Protein AF-A0A964GR86-F1 (afdb_monomer_lite)

Sequence (63 aa):
MENLDALVAQALEAVERAEDITTLEQIRVQFLGKKGELTQVMKTLGNLPAEERPKVGALINDA

pLDDT: mean 91.69, std 7.43, range [59.25, 98.25]

Structure (mmCIF, N/CA/C/O backbone):
data_AF-A0A964GR86-F1
#
_entry.id   AF-A0A964GR86-F1
#
loop_
_atom_site.group_PDB
_atom_site.id
_atom_site.type_symbol
_atom_site.label_atom_id
_atom_site.label_alt_id
_atom_site.label_comp_id
_atom_site.label_asym_id
_atom_site.label_entity_id
_atom_site.label_seq_id
_atom_site.pdbx_PDB_ins_code
_atom_site.Cartn_x
_atom_site.Cartn_y
_atom_site.Cartn_z
_atom_site.occupancy
_atom_site.B_iso_or_equiv
_atom_site.auth_seq_id
_atom_site.auth_comp_id
_atom_site.auth_asym_id
_atom_site.auth_atom_id
_atom_site.pdbx_PDB_model_num
ATOM 1 N N . MET A 1 1 ? -14.976 0.865 1.559 1.00 59.25 1 MET A N 1
ATOM 2 C CA . MET A 1 1 ? -14.523 -0.387 0.921 1.00 59.25 1 MET A CA 1
ATOM 3 C C . MET A 1 1 ? -14.389 -0.224 -0.579 1.00 59.25 1 MET A C 1
ATOM 5 O O . MET A 1 1 ? -13.326 -0.554 -1.062 1.00 59.25 1 MET A O 1
ATOM 9 N N . GLU A 1 2 ? -15.343 0.419 -1.270 1.00 59.53 2 GLU A N 1
ATOM 10 C CA . GLU A 1 2 ? -15.228 0.715 -2.718 1.00 59.53 2 GLU A CA 1
ATOM 11 C C . GLU A 1 2 ? -13.883 1.339 -3.140 1.00 59.53 2 GLU A C 1
ATOM 13 O O . GLU A 1 2 ? -13.383 1.058 -4.220 1.00 59.53 2 GLU A O 1
ATOM 18 N N . ASN A 1 3 ? -13.260 2.148 -2.276 1.00 79.38 3 ASN A N 1
ATOM 19 C CA . ASN A 1 3 ? -11.947 2.741 -2.548 1.00 79.38 3 ASN A CA 1
ATOM 20 C C . ASN A 1 3 ? -10.773 1.741 -2.391 1.00 79.38 3 ASN A C 1
ATOM 22 O O . ASN A 1 3 ? -9.795 1.840 -3.117 1.00 79.38 3 ASN A O 1
ATOM 26 N N . LEU A 1 4 ? -10.877 0.757 -1.485 1.00 87.06 4 LEU A N 1
ATOM 27 C CA . LEU A 1 4 ? -9.850 -0.278 -1.285 1.00 87.06 4 LEU A CA 1
ATOM 28 C C . LEU A 1 4 ? -9.847 -1.277 -2.446 1.00 87.06 4 LEU A C 1
ATOM 30 O O . LEU A 1 4 ? -8.791 -1.536 -3.008 1.00 87.06 4 LEU A O 1
ATOM 34 N N . ASP A 1 5 ? -11.018 -1.777 -2.843 1.00 90.25 5 ASP A N 1
ATOM 35 C CA . ASP A 1 5 ? -11.127 -2.756 -3.934 1.00 90.25 5 ASP A CA 1
ATOM 36 C C . ASP A 1 5 ? -10.646 -2.160 -5.266 1.00 90.25 5 ASP A C 1
ATOM 38 O O . ASP A 1 5 ? -9.922 -2.804 -6.024 1.00 90.25 5 ASP A O 1
ATOM 42 N N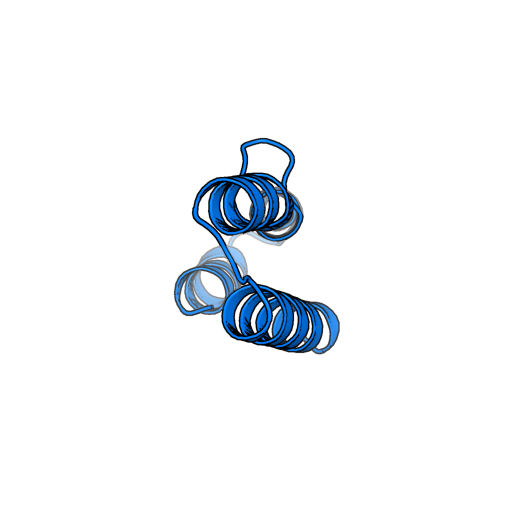 . ALA A 1 6 ? -10.982 -0.890 -5.526 1.00 91.94 6 ALA A N 1
ATOM 43 C CA . ALA A 1 6 ? -10.479 -0.160 -6.686 1.00 91.94 6 ALA A CA 1
ATOM 44 C C . ALA A 1 6 ? -8.952 0.010 -6.646 1.00 91.94 6 ALA A C 1
ATOM 46 O O . ALA A 1 6 ? -8.296 -0.134 -7.676 1.00 91.94 6 ALA A O 1
ATOM 47 N N . LEU A 1 7 ? -8.382 0.284 -5.469 1.00 93.00 7 LEU A N 1
ATOM 48 C CA . LEU A 1 7 ? -6.940 0.441 -5.297 1.00 93.00 7 LEU A CA 1
ATOM 49 C C . LEU A 1 7 ? -6.188 -0.877 -5.528 1.00 93.00 7 LEU A C 1
ATOM 51 O O . LEU A 1 7 ? -5.151 -0.886 -6.188 1.00 93.00 7 LEU A O 1
ATOM 55 N N . VAL A 1 8 ? -6.733 -1.994 -5.037 1.00 93.94 8 VAL A N 1
ATOM 56 C CA . VAL A 1 8 ? -6.198 -3.340 -5.296 1.00 93.94 8 VAL A CA 1
ATOM 57 C C . VAL A 1 8 ? -6.256 -3.657 -6.789 1.00 93.94 8 VAL A C 1
ATOM 59 O O . VAL A 1 8 ? -5.253 -4.076 -7.361 1.00 93.94 8 VAL A O 1
ATOM 62 N N . ALA A 1 9 ? -7.390 -3.399 -7.447 1.00 95.50 9 ALA A N 1
ATOM 63 C CA . ALA A 1 9 ? -7.532 -3.631 -8.883 1.00 95.50 9 ALA A CA 1
ATOM 64 C C . ALA A 1 9 ? -6.523 -2.810 -9.708 1.00 95.50 9 ALA A C 1
ATOM 66 O O . ALA A 1 9 ? -5.890 -3.349 -10.613 1.00 95.50 9 ALA A O 1
ATOM 67 N N . GLN A 1 10 ? -6.317 -1.535 -9.360 1.00 95.94 10 GLN A N 1
ATOM 68 C CA . GLN A 1 10 ? -5.314 -0.677 -10.000 1.00 95.94 10 GLN A CA 1
ATOM 69 C C . GLN A 1 10 ? -3.888 -1.190 -9.787 1.00 95.94 10 GLN A C 1
ATOM 71 O O . GLN A 1 10 ? -3.089 -1.181 -10.723 1.00 95.94 10 GLN A O 1
ATOM 76 N N . ALA A 1 11 ? -3.562 -1.646 -8.574 1.00 96.31 11 ALA A N 1
ATOM 77 C CA . ALA A 1 11 ? -2.254 -2.214 -8.275 1.00 96.31 11 ALA A CA 1
ATOM 78 C C . ALA A 1 11 ? -2.000 -3.490 -9.091 1.00 96.31 11 ALA A C 1
ATOM 80 O O . ALA A 1 11 ? -0.932 -3.628 -9.684 1.00 96.31 11 ALA A O 1
ATOM 81 N N . LEU A 1 12 ? -2.985 -4.391 -9.169 1.00 97.00 12 LEU A N 1
ATOM 82 C CA . LEU A 1 12 ? -2.898 -5.624 -9.956 1.00 97.00 12 LEU A CA 1
ATOM 83 C C . LEU A 1 12 ? -2.730 -5.330 -11.449 1.00 97.00 12 LEU A C 1
ATOM 85 O O . LEU A 1 12 ? -1.818 -5.864 -12.073 1.00 97.00 12 LEU A O 1
ATOM 89 N N . GLU A 1 13 ? -3.536 -4.425 -12.005 1.00 98.06 13 GLU A N 1
ATOM 90 C CA . GLU A 1 13 ? -3.423 -4.019 -13.409 1.00 98.06 13 GLU A CA 1
ATOM 91 C C . GLU A 1 13 ? -2.059 -3.374 -13.712 1.00 98.06 13 GLU A C 1
ATOM 93 O O . GLU A 1 13 ? -1.460 -3.632 -14.758 1.00 98.06 13 GLU A O 1
ATOM 98 N N . ALA A 1 14 ? -1.532 -2.554 -12.798 1.00 97.62 14 ALA A N 1
ATOM 99 C CA . ALA A 1 14 ? -0.203 -1.971 -12.944 1.00 97.62 14 ALA A CA 1
ATOM 100 C C . ALA A 1 14 ? 0.893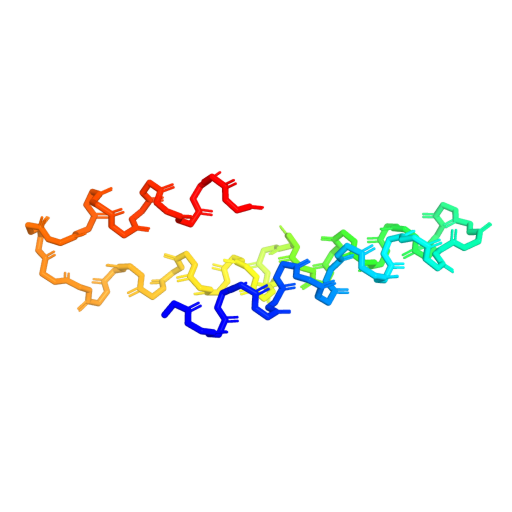 -3.048 -12.934 1.00 97.62 14 ALA A C 1
ATOM 102 O O . ALA A 1 14 ? 1.803 -2.991 -13.760 1.00 97.62 14 ALA A O 1
ATOM 103 N N . VAL A 1 15 ? 0.795 -4.037 -12.036 1.00 97.88 15 VAL A N 1
ATOM 104 C CA . VAL A 1 15 ? 1.726 -5.175 -11.971 1.00 97.88 15 VAL A CA 1
ATOM 105 C C . VAL A 1 15 ? 1.678 -6.002 -13.255 1.00 97.88 15 VAL A C 1
ATOM 107 O O . VAL A 1 15 ? 2.733 -6.325 -13.793 1.00 97.88 15 VAL A O 1
ATOM 110 N N . GLU A 1 16 ? 0.489 -6.309 -13.779 1.00 98.00 16 GLU A N 1
ATOM 111 C CA . GLU A 1 16 ? 0.327 -7.069 -15.029 1.00 98.00 16 GLU A CA 1
ATOM 112 C C . GLU A 1 16 ? 0.948 -6.363 -16.242 1.00 98.00 16 GLU A C 1
ATOM 114 O O . GLU A 1 16 ? 1.417 -7.019 -17.172 1.00 98.00 16 GLU A O 1
ATOM 119 N N . ARG A 1 17 ? 0.972 -5.027 -16.233 1.00 97.75 17 ARG A N 1
ATOM 120 C CA . ARG A 1 17 ? 1.549 -4.198 -17.300 1.00 97.75 17 ARG A CA 1
ATOM 121 C C . ARG A 1 17 ? 3.039 -3.905 -17.121 1.00 97.75 17 ARG A C 1
ATOM 123 O O . ARG A 1 17 ? 3.630 -3.272 -17.993 1.00 97.75 17 ARG A O 1
ATOM 130 N N . ALA A 1 18 ? 3.648 -4.296 -16.004 1.00 98.12 18 ALA A N 1
ATOM 131 C CA . ALA A 1 18 ? 5.056 -4.022 -15.753 1.00 98.12 18 ALA A CA 1
ATOM 132 C C . ALA A 1 18 ? 5.945 -4.899 -16.650 1.00 98.12 18 ALA A C 1
ATOM 134 O O . ALA A 1 18 ? 5.962 -6.121 -16.525 1.00 98.12 18 ALA A O 1
ATOM 135 N N . GLU A 1 19 ? 6.723 -4.272 -17.532 1.00 97.62 19 GLU A N 1
ATOM 136 C CA . GLU A 1 19 ? 7.590 -4.987 -18.485 1.00 97.62 19 GLU A CA 1
ATOM 137 C C . GLU A 1 19 ? 9.002 -5.254 -17.939 1.00 97.62 19 GLU A C 1
ATOM 139 O O . GLU A 1 19 ? 9.778 -6.007 -18.529 1.00 97.62 19 GLU A O 1
ATOM 144 N N . ASP A 1 20 ? 9.351 -4.656 -16.796 1.00 98.06 20 ASP A N 1
ATOM 145 C CA . ASP A 1 20 ? 10.664 -4.802 -16.183 1.00 98.06 20 ASP A CA 1
ATOM 146 C C . ASP A 1 20 ? 10.637 -4.675 -14.648 1.00 98.06 20 ASP A C 1
ATOM 148 O O . ASP A 1 20 ? 9.688 -4.184 -14.029 1.00 98.06 20 ASP A O 1
ATOM 152 N N . ILE A 1 21 ? 11.732 -5.118 -14.025 1.00 97.75 21 ILE A N 1
ATOM 153 C CA . ILE A 1 21 ? 11.911 -5.127 -12.565 1.00 97.75 21 ILE A CA 1
ATOM 154 C C . ILE A 1 21 ? 11.917 -3.708 -11.976 1.00 97.75 21 ILE A C 1
ATOM 156 O O . ILE A 1 21 ? 11.475 -3.514 -10.845 1.00 97.75 21 ILE A O 1
ATOM 160 N N . THR A 1 22 ? 12.404 -2.712 -12.719 1.00 98.12 22 THR A N 1
ATOM 161 C CA . THR A 1 22 ? 12.456 -1.321 -12.244 1.00 98.12 22 THR A CA 1
ATOM 162 C C . THR A 1 22 ? 11.046 -0.756 -12.111 1.00 98.12 22 THR A C 1
ATOM 164 O O . THR A 1 22 ? 10.718 -0.150 -11.092 1.00 98.12 22 THR A O 1
ATOM 167 N N . THR A 1 23 ? 10.195 -1.009 -13.102 1.00 97.94 23 THR A N 1
ATOM 168 C CA . THR A 1 23 ? 8.782 -0.632 -13.118 1.00 97.94 23 THR A CA 1
ATOM 169 C C . THR A 1 23 ? 8.022 -1.364 -12.014 1.00 97.94 23 THR A C 1
ATOM 171 O O . THR A 1 23 ? 7.290 -0.736 -11.249 1.00 97.94 23 THR A O 1
ATOM 174 N N . LEU A 1 24 ? 8.268 -2.667 -11.838 1.00 98.06 24 LEU A N 1
ATOM 175 C CA . LEU A 1 24 ? 7.660 -3.447 -10.757 1.00 98.06 24 LEU A CA 1
ATOM 176 C C . LEU A 1 24 ? 8.032 -2.908 -9.364 1.00 98.06 24 LEU A C 1
ATOM 178 O O . LEU A 1 24 ? 7.179 -2.815 -8.481 1.00 98.06 24 LEU A O 1
ATOM 182 N N . GLU A 1 25 ? 9.286 -2.500 -9.163 1.00 98.25 25 GLU A N 1
ATOM 183 C CA . GLU A 1 25 ? 9.737 -1.900 -7.905 1.00 98.25 25 GLU A CA 1
ATOM 184 C C . GLU A 1 25 ? 9.084 -0.532 -7.650 1.00 98.25 25 GLU A C 1
ATOM 186 O O . GLU A 1 25 ? 8.695 -0.232 -6.519 1.00 98.25 25 GLU A O 1
ATOM 191 N N . GLN A 1 26 ? 8.901 0.288 -8.688 1.00 98.12 26 GLN A N 1
ATOM 192 C CA . GLN A 1 26 ? 8.180 1.559 -8.570 1.00 98.12 26 GLN A CA 1
ATOM 193 C C . GLN A 1 26 ? 6.722 1.341 -8.157 1.00 98.12 26 GLN A C 1
ATOM 195 O O . GLN A 1 26 ? 6.250 2.002 -7.231 1.00 98.12 26 GLN A O 1
ATOM 200 N N . ILE A 1 27 ? 6.044 0.368 -8.771 1.00 98.19 27 ILE A N 1
ATOM 201 C CA . ILE A 1 27 ? 4.675 -0.030 -8.418 1.00 98.19 27 ILE A CA 1
ATOM 202 C C . ILE A 1 27 ? 4.627 -0.506 -6.961 1.00 98.19 27 ILE A C 1
ATOM 204 O O . ILE A 1 27 ? 3.814 -0.024 -6.169 1.00 98.19 27 ILE A O 1
ATOM 208 N N . ARG A 1 28 ? 5.560 -1.375 -6.547 1.00 97.38 28 ARG A N 1
ATOM 209 C CA . ARG A 1 28 ? 5.669 -1.832 -5.153 1.00 97.38 28 ARG A CA 1
ATOM 210 C C . ARG A 1 28 ? 5.797 -0.655 -4.183 1.00 97.38 28 ARG A C 1
ATOM 212 O O . ARG A 1 28 ? 5.140 -0.639 -3.144 1.00 97.38 28 ARG A O 1
ATOM 219 N N . VAL A 1 29 ? 6.626 0.339 -4.496 1.00 97.88 29 VAL A N 1
ATOM 220 C CA . VAL A 1 29 ? 6.792 1.534 -3.653 1.00 97.88 29 VAL A CA 1
ATOM 221 C C . VAL A 1 29 ? 5.531 2.404 -3.645 1.00 97.88 29 VAL A C 1
ATOM 223 O O . VAL A 1 29 ? 5.160 2.895 -2.576 1.00 97.88 29 VAL A O 1
ATOM 226 N N . GLN A 1 30 ? 4.864 2.575 -4.789 1.00 97.44 30 GLN A N 1
ATOM 227 C CA . GLN A 1 30 ? 3.643 3.373 -4.914 1.00 97.44 30 GLN A CA 1
ATOM 228 C C . GLN A 1 30 ? 2.504 2.820 -4.053 1.00 97.44 30 GLN A C 1
ATOM 230 O O . GLN A 1 30 ? 1.868 3.580 -3.326 1.00 97.44 30 GLN A O 1
ATOM 235 N N . PHE A 1 31 ? 2.261 1.512 -4.088 1.00 96.19 31 PHE A N 1
ATOM 236 C CA . PHE A 1 31 ? 1.122 0.927 -3.379 1.00 96.19 31 PHE A CA 1
ATOM 237 C C . PHE A 1 31 ? 1.486 0.477 -1.958 1.00 96.19 31 PHE A C 1
ATOM 239 O O . PHE A 1 31 ? 0.771 0.794 -1.007 1.00 96.19 31 PHE A O 1
ATOM 246 N N . LEU A 1 32 ? 2.635 -0.186 -1.781 1.00 94.06 32 LEU A N 1
ATOM 247 C CA . LEU A 1 32 ? 3.031 -0.846 -0.526 1.00 94.06 32 LEU A CA 1
ATOM 248 C C . LEU A 1 32 ? 4.146 -0.117 0.243 1.00 94.06 32 LEU A C 1
ATOM 250 O O . LEU A 1 32 ? 4.526 -0.533 1.338 1.00 94.06 32 LEU A O 1
ATOM 254 N N . G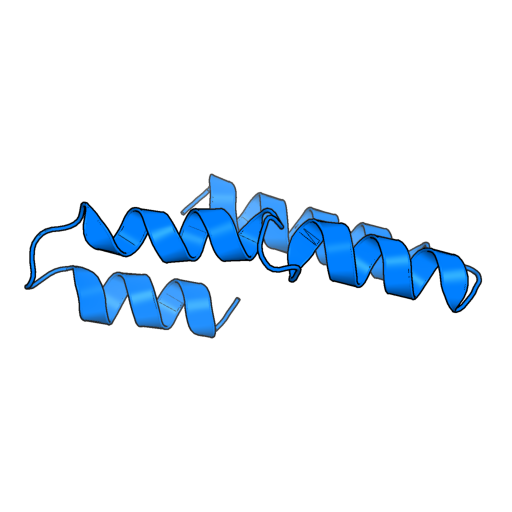LY A 1 33 ? 4.711 0.963 -0.301 1.00 95.50 33 GLY A N 1
ATOM 255 C CA . GLY A 1 33 ? 5.75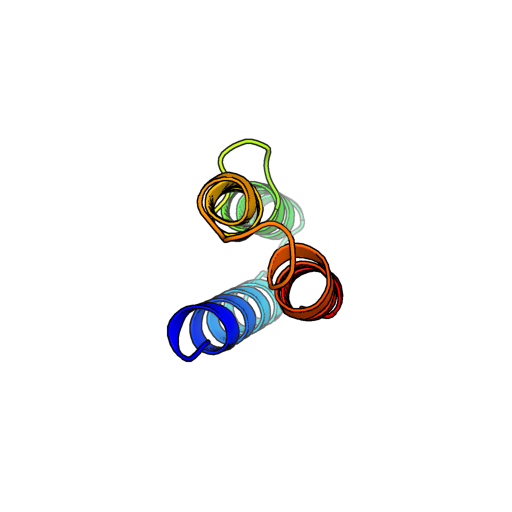2 1.730 0.383 1.00 95.50 33 GLY A CA 1
ATOM 256 C C . GLY A 1 33 ? 5.251 2.404 1.667 1.00 95.50 33 GLY A C 1
ATOM 257 O O . GLY A 1 33 ? 4.058 2.568 1.893 1.00 95.50 33 GLY A O 1
ATOM 258 N N . LYS A 1 34 ? 6.165 2.924 2.500 1.00 94.31 34 LYS A N 1
ATOM 259 C CA . LYS A 1 34 ? 5.820 3.609 3.773 1.00 94.31 34 LYS A CA 1
ATOM 260 C C . LYS A 1 34 ? 4.818 4.765 3.625 1.00 94.31 34 LYS A C 1
ATOM 262 O O . LYS A 1 34 ? 4.139 5.139 4.589 1.00 94.31 34 LYS A O 1
ATOM 267 N N . LYS A 1 35 ? 4.802 5.387 2.446 1.00 93.44 35 LYS A N 1
ATOM 268 C CA . LYS A 1 35 ? 3.870 6.450 2.052 1.00 93.44 35 LYS A CA 1
ATOM 269 C C . LYS A 1 35 ? 2.896 6.006 0.958 1.00 93.44 35 LYS A C 1
ATOM 271 O O . LYS A 1 35 ? 2.133 6.847 0.501 1.00 93.44 35 LYS A O 1
ATOM 276 N N . GLY A 1 36 ? 2.956 4.740 0.562 1.00 94.12 36 GLY A N 1
ATOM 277 C CA . GLY A 1 36 ? 2.155 4.179 -0.504 1.00 94.12 36 GLY A CA 1
ATOM 278 C C . GLY A 1 36 ? 0.688 4.077 -0.129 1.00 94.12 36 GLY A C 1
ATOM 279 O O . GLY A 1 36 ? 0.323 4.133 1.048 1.00 94.12 36 GLY A O 1
ATOM 280 N N . GLU A 1 37 ? -0.143 3.970 -1.150 1.00 93.94 37 GLU A N 1
ATOM 281 C CA . GLU A 1 37 ? -1.585 4.174 -1.054 1.00 93.94 37 GLU A CA 1
ATOM 282 C C . GLU A 1 37 ? -2.245 3.193 -0.068 1.00 93.94 37 GLU A C 1
ATOM 284 O O . GLU A 1 37 ? -2.927 3.635 0.861 1.00 93.94 37 GLU A O 1
ATOM 289 N N . LEU A 1 38 ? -1.929 1.892 -0.141 1.00 91.25 38 LEU A N 1
ATOM 290 C CA . LEU A 1 38 ? -2.461 0.879 0.789 1.00 91.25 38 LEU A CA 1
ATOM 291 C C . LEU A 1 38 ? -1.969 1.107 2.225 1.00 91.25 38 LEU A C 1
ATOM 293 O O . LEU A 1 38 ? -2.723 0.972 3.190 1.00 91.25 38 LEU A O 1
ATOM 297 N N . THR A 1 39 ? -0.719 1.552 2.387 1.00 90.81 39 THR A N 1
ATOM 298 C CA . THR A 1 39 ? -0.177 1.911 3.708 1.00 90.81 39 THR A CA 1
ATOM 299 C C . THR A 1 39 ? -0.873 3.142 4.299 1.00 90.81 39 THR A C 1
ATOM 301 O O . THR A 1 39 ? -0.993 3.257 5.521 1.00 90.81 39 THR A O 1
ATOM 304 N N . GLN A 1 40 ? -1.342 4.083 3.477 1.00 91.50 40 GLN A N 1
ATOM 305 C CA . GLN A 1 40 ? -2.147 5.201 3.973 1.00 91.50 40 GLN A CA 1
ATOM 306 C C . GLN A 1 40 ? -3.537 4.738 4.399 1.00 91.50 40 GLN A C 1
ATOM 308 O O . GLN A 1 40 ? -3.991 5.146 5.468 1.00 91.50 40 GLN A O 1
ATOM 313 N N . VAL A 1 41 ? -4.167 3.836 3.640 1.00 89.88 41 VAL A N 1
ATOM 314 C CA . VAL A 1 41 ? -5.451 3.227 4.023 1.00 89.88 41 VAL A CA 1
ATOM 315 C C . VAL A 1 41 ? -5.329 2.523 5.380 1.00 89.88 41 VAL A C 1
ATOM 317 O O . VAL A 1 41 ? -6.109 2.822 6.284 1.00 89.88 41 VAL A O 1
ATOM 320 N N . MET A 1 42 ? -4.287 1.710 5.590 1.00 87.56 42 MET A N 1
ATOM 321 C CA . MET A 1 42 ? -3.961 1.101 6.893 1.00 87.56 42 MET A CA 1
ATOM 322 C C . MET A 1 42 ? -3.897 2.130 8.031 1.00 87.56 42 MET A C 1
ATOM 324 O O . MET A 1 42 ? -4.435 1.906 9.112 1.00 87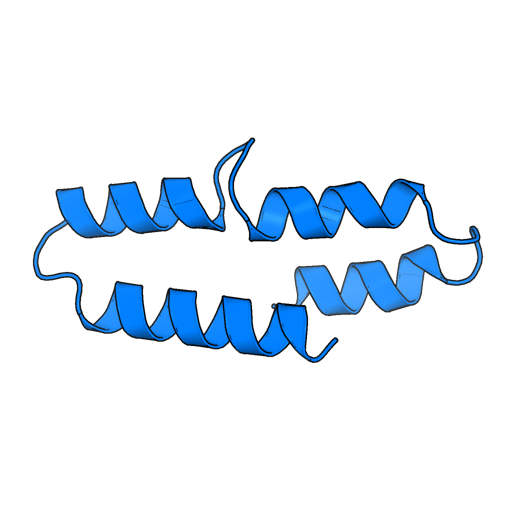.56 42 MET A O 1
ATOM 328 N N . LYS A 1 43 ? -3.265 3.291 7.814 1.00 88.00 43 LYS A N 1
ATOM 329 C CA . LYS A 1 43 ? -3.135 4.327 8.856 1.00 88.00 43 LYS A CA 1
ATOM 330 C C . LYS A 1 43 ? -4.472 4.957 9.241 1.00 88.00 43 LYS A C 1
ATOM 332 O O . LYS A 1 43 ? -4.615 5.391 10.384 1.00 88.00 43 LYS A O 1
ATOM 337 N N . THR A 1 44 ? -5.458 4.974 8.340 1.00 85.62 44 THR A N 1
ATOM 338 C CA . THR A 1 44 ? -6.800 5.486 8.665 1.00 85.62 44 THR A CA 1
ATOM 339 C C . THR A 1 44 ? -7.526 4.636 9.710 1.00 85.62 44 THR A C 1
ATOM 341 O O . THR A 1 44 ? -8.387 5.166 10.410 1.00 85.62 44 THR A O 1
ATOM 344 N N . LEU A 1 45 ? -7.121 3.371 9.915 1.00 84.69 45 LEU A N 1
ATOM 345 C CA . LEU A 1 45 ? -7.651 2.507 10.980 1.00 84.69 45 LEU A CA 1
ATOM 346 C C . LEU A 1 45 ? -7.523 3.137 12.370 1.00 84.69 45 LEU A C 1
ATOM 348 O O . LEU A 1 45 ? -8.376 2.915 13.228 1.00 84.69 45 LEU A O 1
ATOM 352 N N . GLY A 1 46 ? -6.487 3.953 12.598 1.00 83.44 46 GLY A N 1
ATOM 353 C CA . GLY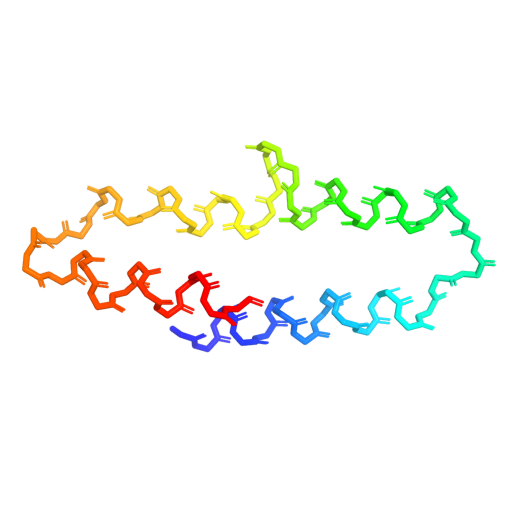 A 1 46 ? -6.302 4.670 13.862 1.00 83.44 46 GLY A CA 1
ATOM 354 C C . GLY A 1 46 ? -7.472 5.596 14.216 1.00 83.44 46 GLY A C 1
ATOM 355 O O . GLY A 1 46 ? -7.717 5.837 15.397 1.00 83.44 46 GLY A O 1
ATOM 356 N N . ASN A 1 47 ? -8.233 6.044 13.214 1.00 87.69 47 ASN A N 1
ATOM 357 C CA . ASN A 1 47 ? -9.376 6.941 13.381 1.00 87.69 47 ASN A CA 1
ATOM 358 C C . ASN A 1 47 ? -10.694 6.201 13.664 1.00 87.69 47 ASN A C 1
ATOM 360 O O . ASN A 1 47 ? -11.687 6.848 13.983 1.00 87.69 47 ASN A O 1
ATOM 364 N N . LEU A 1 48 ? -10.725 4.869 13.549 1.00 87.75 48 LEU A N 1
ATOM 365 C CA . LEU A 1 48 ? -11.933 4.078 13.784 1.00 87.75 48 LEU A CA 1
ATOM 366 C C . LEU A 1 48 ? -12.157 3.793 15.279 1.00 87.75 48 LEU A C 1
ATOM 368 O O . LEU A 1 48 ? -11.176 3.718 16.038 1.00 87.75 48 LEU A O 1
ATOM 372 N N . PRO A 1 49 ? -13.417 3.565 15.703 1.00 92.94 49 PRO A N 1
ATOM 373 C CA . PRO A 1 49 ? -13.733 3.026 17.023 1.00 92.94 49 PRO A CA 1
ATOM 374 C C . PRO A 1 49 ? -12.994 1.710 17.283 1.00 92.94 49 PRO A C 1
ATOM 376 O O . PRO A 1 49 ? -12.803 0.903 16.373 1.00 92.94 49 PRO A O 1
ATOM 379 N N . ALA A 1 50 ? -12.598 1.467 18.535 1.00 91.75 50 ALA A N 1
ATOM 380 C CA . ALA A 1 50 ? -11.806 0.290 18.906 1.00 91.75 50 ALA A CA 1
ATOM 381 C C . ALA A 1 50 ? -12.462 -1.043 18.498 1.00 91.75 50 ALA A C 1
ATOM 383 O O . ALA A 1 50 ? -11.758 -1.981 18.139 1.00 91.75 50 ALA A O 1
ATOM 384 N N . GLU A 1 51 ? -13.792 -1.094 18.507 1.00 93.12 51 GLU A N 1
ATOM 385 C CA . GLU A 1 51 ? -14.600 -2.265 18.152 1.00 93.12 51 GLU A CA 1
ATOM 386 C C . GLU A 1 51 ? -14.589 -2.565 16.643 1.00 93.12 51 GLU A C 1
ATOM 388 O O . GLU A 1 51 ? -14.683 -3.721 16.236 1.00 93.12 51 GLU A O 1
ATOM 393 N N . GLU A 1 52 ? -14.417 -1.543 15.800 1.00 89.31 52 GLU A N 1
ATOM 394 C CA . GLU A 1 52 ? -14.423 -1.683 14.338 1.00 89.31 52 GLU A CA 1
ATOM 395 C C . GLU A 1 52 ? -13.030 -1.979 13.767 1.00 89.31 52 GLU A C 1
ATOM 397 O O . GLU A 1 52 ? -12.905 -2.614 12.715 1.00 89.31 52 GLU A O 1
ATOM 402 N N . ARG A 1 53 ? -11.969 -1.569 14.477 1.00 91.62 53 ARG A N 1
ATOM 403 C CA . ARG A 1 53 ? -10.571 -1.731 14.040 1.00 91.62 53 ARG A CA 1
ATOM 404 C C . ARG A 1 53 ? -10.195 -3.166 13.652 1.00 91.62 53 ARG A C 1
ATOM 406 O O . ARG A 1 53 ? -9.571 -3.305 12.604 1.00 91.62 53 ARG A O 1
ATOM 413 N N . PRO A 1 54 ? -10.541 -4.229 14.409 1.00 92.25 54 PRO A N 1
ATOM 414 C CA . PRO A 1 54 ? -10.144 -5.590 14.048 1.00 92.25 54 PRO A CA 1
ATOM 415 C C . PRO A 1 54 ? -10.771 -6.048 12.731 1.00 92.25 54 PRO A C 1
ATOM 417 O O . PRO A 1 54 ? -10.090 -6.629 11.892 1.00 92.25 54 PRO A O 1
ATOM 420 N N . LYS A 1 55 ? -12.058 -5.740 12.523 1.00 90.38 55 LYS A N 1
ATOM 421 C CA . LYS A 1 55 ? -12.794 -6.142 11.321 1.00 90.38 55 LYS A CA 1
ATOM 422 C C . LYS A 1 55 ? -12.270 -5.419 10.084 1.00 90.38 55 LYS A C 1
ATOM 424 O O . LYS A 1 55 ? -12.012 -6.057 9.072 1.00 90.38 55 LYS A O 1
ATOM 429 N N . VAL A 1 56 ? -12.098 -4.099 10.163 1.00 88.44 56 VAL A N 1
ATOM 430 C CA . VAL A 1 56 ? -11.591 -3.314 9.026 1.00 88.44 56 VAL A CA 1
ATOM 431 C C . VAL A 1 56 ? -10.105 -3.591 8.787 1.00 88.44 56 VAL A C 1
ATOM 433 O O . VAL A 1 56 ? -9.676 -3.658 7.642 1.00 88.44 56 VAL A O 1
ATOM 436 N N . GLY A 1 57 ? -9.327 -3.822 9.846 1.00 89.81 57 GLY A N 1
ATOM 437 C CA . GLY A 1 57 ? -7.919 -4.193 9.738 1.00 89.81 57 GLY A CA 1
ATOM 438 C C . GLY A 1 57 ? -7.706 -5.535 9.043 1.00 89.81 57 GLY A C 1
ATOM 439 O O . GLY A 1 57 ? -6.830 -5.629 8.193 1.00 89.81 57 GLY A O 1
ATOM 440 N N . ALA A 1 58 ? -8.529 -6.544 9.345 1.00 90.31 58 ALA A N 1
ATOM 441 C CA . ALA A 1 58 ? -8.501 -7.821 8.631 1.00 90.31 58 ALA A CA 1
ATOM 442 C C . ALA A 1 58 ? -8.773 -7.635 7.130 1.00 90.31 58 ALA A C 1
ATOM 444 O O . ALA A 1 58 ? -7.991 -8.101 6.314 1.00 90.31 58 ALA A O 1
ATOM 445 N N . LEU A 1 59 ? -9.800 -6.856 6.774 1.00 87.75 59 LEU A N 1
ATOM 446 C CA . LEU A 1 59 ? -10.136 -6.586 5.372 1.00 87.75 59 LEU A CA 1
ATOM 447 C C . LEU A 1 59 ? -9.006 -5.889 4.602 1.00 87.75 59 LEU A C 1
ATOM 449 O O . LEU A 1 59 ? -8.809 -6.175 3.431 1.00 87.75 59 LEU A O 1
ATOM 453 N N . ILE A 1 60 ? -8.266 -4.979 5.244 1.00 87.81 60 ILE A N 1
ATOM 454 C CA . ILE A 1 60 ? -7.124 -4.308 4.605 1.00 87.81 60 ILE A CA 1
ATOM 455 C C . ILE A 1 60 ? -5.889 -5.225 4.543 1.00 87.81 60 ILE A C 1
ATOM 457 O O . ILE A 1 60 ? -5.064 -5.046 3.660 1.00 87.81 60 ILE A O 1
ATOM 461 N N . ASN A 1 61 ? -5.738 -6.186 5.461 1.00 87.56 61 ASN A N 1
ATOM 462 C CA . ASN A 1 61 ? -4.646 -7.169 5.416 1.00 87.56 61 ASN A CA 1
ATOM 463 C C . ASN A 1 61 ? -4.866 -8.268 4.364 1.00 87.56 61 ASN A C 1
ATOM 465 O O . ASN A 1 61 ? -3.886 -8.828 3.883 1.00 87.56 61 ASN A O 1
ATOM 469 N N . ASP A 1 62 ? -6.123 -8.609 4.066 1.00 88.25 62 ASP A N 1
ATOM 470 C CA . ASP A 1 62 ? -6.480 -9.606 3.046 1.00 88.25 62 ASP A CA 1
ATOM 471 C C . ASP A 1 62 ? -6.355 -9.057 1.610 1.00 88.25 62 ASP A C 1
ATOM 473 O O . ASP A 1 62 ? -6.310 -9.838 0.659 1.00 88.25 62 ASP A O 1
ATOM 477 N N . ALA A 1 63 ? -6.323 -7.728 1.471 1.00 83.94 63 ALA A N 1
ATOM 478 C CA . ALA A 1 63 ? -6.134 -6.984 0.226 1.00 83.94 63 ALA A CA 1
ATOM 479 C C . ALA A 1 63 ? -4.658 -6.935 -0.203 1.00 83.94 63 ALA A C 1
ATOM 481 O O . ALA A 1 63 ? -4.402 -7.133 -1.413 1.00 83.94 63 ALA A O 1
#

Secondary structure (DSSP, 8-state):
-HHHHHHHHHHHHHHHT--SHHHHHHHHHHHHSTTSHHHHHHHHGGGS-TTTHHHHHHHHHH-

Foldseek 3Di:
DVVLVVLVVVLVVQCVPDPDPVSNVVSCCQQVNCPHDLVVVLVCLVVDDPVCSVVVNVVSVVD

Radius of gyration: 13.1 Å; chains: 1; bounding box: 28×16×37 Å